Protein AF-X0S7K1-F1 (afdb_monomer)

Mean predicted aligned error: 13.3 Å

Sequence (142 aa):
PVRKDHVLIKMRLKVPWKPESEAGHAGLVSMPLIIPPVKKKTYDLFGNLFGGLWKQAEHSIRDASHITIVGYSFPRTDHQSTALFLNAFMQRSDLPSVTILDPAPDRILDKFKLEFGIPQSRIEVRREYFARDLSMAELLHG

Secondary structure (DSSP, 8-state):
---S-----------TTS------SS---PPP------SS--GGGGTTHHHHHHHHHHHHHHH-SEEEEES----TT-HHHHHHHHHHHHT-SSPPEEEEE-SS-HHHHHIIIIIS---GGGEEEE-S---TT--HHHHH--

Structure (mmCIF, N/CA/C/O backbone):
data_AF-X0S7K1-F1
#
_entry.id   AF-X0S7K1-F1
#
loop_
_atom_site.group_PDB
_atom_site.id
_atom_site.type_symbol
_atom_site.label_atom_id
_atom_site.label_alt_id
_atom_site.label_comp_id
_atom_site.label_asym_id
_atom_site.label_entity_id
_atom_site.label_seq_id
_atom_site.pdbx_PDB_ins_code
_atom_site.Cartn_x
_atom_site.Cartn_y
_atom_site.Cartn_z
_atom_site.occupancy
_atom_site.B_iso_or_equiv
_atom_site.auth_seq_id
_atom_site.auth_comp_id
_atom_site.auth_asym_id
_atom_site.auth_atom_id
_atom_site.pdbx_PDB_model_num
ATOM 1 N N . PRO A 1 1 ? -9.441 25.534 -24.493 1.00 43.19 1 PRO A N 1
ATOM 2 C CA . PRO A 1 1 ? -9.663 25.996 -25.885 1.00 43.19 1 PRO A CA 1
ATOM 3 C C . PRO A 1 1 ? -8.508 25.559 -26.809 1.00 43.19 1 PRO A C 1
ATOM 5 O O . PRO A 1 1 ? -7.445 26.169 -26.799 1.00 43.19 1 PRO A O 1
ATOM 8 N N . VAL A 1 2 ? -8.705 24.468 -27.556 1.00 45.88 2 VAL A N 1
ATOM 9 C CA . VAL A 1 2 ? -7.759 23.942 -28.561 1.00 45.88 2 VAL A CA 1
ATOM 10 C C . VAL A 1 2 ? -8.298 24.305 -29.951 1.00 45.88 2 VAL A C 1
ATOM 12 O O . VAL A 1 2 ? -9.499 24.200 -30.189 1.00 45.88 2 VAL A O 1
ATOM 15 N N . ARG A 1 3 ? -7.423 24.834 -30.817 1.00 40.03 3 ARG A N 1
ATOM 16 C CA . ARG A 1 3 ? -7.742 25.474 -32.109 1.00 40.03 3 ARG A CA 1
ATOM 17 C C . ARG A 1 3 ? -8.428 24.524 -33.109 1.00 40.03 3 ARG A C 1
ATOM 19 O O . ARG A 1 3 ? -8.090 23.347 -33.180 1.00 40.03 3 ARG A O 1
ATOM 26 N N . LYS A 1 4 ? -9.354 25.086 -33.896 1.00 48.22 4 LYS A N 1
ATOM 27 C CA . LYS A 1 4 ? -10.351 24.439 -34.776 1.00 48.22 4 LYS A CA 1
ATOM 28 C C . LYS A 1 4 ? -9.841 23.856 -36.112 1.00 48.22 4 LYS A C 1
ATOM 30 O O . LYS A 1 4 ? -10.675 23.454 -36.912 1.00 48.22 4 LYS A O 1
ATOM 35 N N . ASP A 1 5 ? -8.533 23.729 -36.348 1.00 50.09 5 ASP A N 1
ATOM 36 C CA . ASP A 1 5 ? -8.029 23.566 -37.730 1.00 50.09 5 ASP A CA 1
ATOM 37 C C . ASP A 1 5 ? -7.246 22.270 -38.020 1.00 50.09 5 ASP A C 1
ATOM 39 O O . ASP A 1 5 ? -6.351 22.264 -38.858 1.00 50.09 5 ASP A O 1
ATOM 43 N N . HIS A 1 6 ? -7.565 21.144 -37.369 1.00 54.56 6 HIS A N 1
ATOM 44 C CA . HIS A 1 6 ? -6.973 19.848 -37.741 1.00 54.56 6 HIS A CA 1
ATOM 45 C C . HIS A 1 6 ? -8.052 18.786 -37.977 1.00 54.56 6 HIS A C 1
ATOM 47 O O . HIS A 1 6 ? -8.814 18.450 -37.072 1.00 54.56 6 HIS A O 1
ATOM 53 N N . VAL A 1 7 ? -8.087 18.226 -39.192 1.00 51.22 7 VAL A N 1
ATOM 54 C CA . VAL A 1 7 ? -8.910 17.062 -39.554 1.00 51.22 7 VAL A CA 1
ATOM 55 C C . VAL A 1 7 ? -7.995 15.848 -39.673 1.00 51.22 7 VAL A C 1
ATOM 57 O O . VAL A 1 7 ? -7.096 15.808 -40.509 1.00 51.22 7 VAL A O 1
ATOM 60 N N . LEU A 1 8 ? -8.219 14.846 -38.824 1.00 41.59 8 LEU A N 1
ATOM 61 C CA . LEU A 1 8 ? -7.459 13.599 -38.822 1.00 41.59 8 LEU A CA 1
ATOM 62 C C . LEU A 1 8 ? -8.139 12.617 -39.785 1.00 41.59 8 LEU A C 1
ATOM 64 O O . LEU A 1 8 ? -9.087 11.922 -39.421 1.00 41.59 8 LEU A O 1
ATOM 68 N N . ILE A 1 9 ? -7.699 12.595 -41.045 1.00 47.81 9 ILE A N 1
ATOM 69 C CA . ILE A 1 9 ? -8.258 11.691 -42.058 1.00 47.81 9 ILE A CA 1
ATOM 70 C C . ILE A 1 9 ? -7.591 10.321 -41.923 1.00 47.81 9 ILE A C 1
ATOM 72 O O . ILE A 1 9 ? -6.432 10.129 -42.287 1.00 47.81 9 ILE A O 1
ATOM 76 N N . LYS A 1 10 ? -8.340 9.339 -41.413 1.00 44.00 10 LYS A N 1
ATOM 77 C CA . LYS A 1 10 ? -7.927 7.931 -41.397 1.00 44.00 10 LYS A CA 1
ATOM 78 C C . LYS A 1 10 ? -8.381 7.252 -42.687 1.00 44.00 10 LYS A C 1
ATOM 80 O O . LYS A 1 10 ? -9.500 6.752 -42.766 1.00 44.00 10 LYS A O 1
ATOM 85 N N . MET A 1 11 ? -7.512 7.197 -43.692 1.00 42.91 11 MET A N 1
ATOM 86 C CA . MET A 1 11 ? -7.759 6.381 -44.884 1.00 42.91 11 MET A CA 1
ATOM 87 C C . MET A 1 11 ? -7.435 4.910 -44.589 1.00 42.91 11 MET A C 1
ATOM 89 O O . MET A 1 11 ? -6.306 4.575 -44.233 1.00 42.91 11 MET A O 1
ATOM 93 N N . ARG A 1 12 ? -8.416 4.013 -44.749 1.00 52.56 12 ARG A N 1
ATOM 94 C CA . ARG A 1 12 ? -8.161 2.573 -44.912 1.00 52.56 12 ARG A CA 1
ATOM 95 C C . ARG A 1 12 ? -8.238 2.259 -46.401 1.00 52.56 12 ARG A C 1
ATOM 97 O O . ARG A 1 12 ? -9.314 2.352 -46.981 1.00 52.56 12 ARG A O 1
ATOM 104 N N . LEU A 1 13 ? -7.115 1.890 -47.015 1.00 47.50 13 LEU A N 1
ATOM 105 C CA . LEU A 1 13 ? -7.117 1.391 -48.389 1.00 47.50 13 LEU A CA 1
ATOM 106 C C . LEU A 1 13 ? -7.883 0.055 -48.424 1.00 47.50 13 LEU A C 1
ATOM 108 O O . LEU A 1 13 ? -7.386 -0.953 -47.919 1.00 47.50 13 LEU A O 1
ATOM 112 N N . LYS A 1 14 ? -9.096 0.040 -48.991 1.00 52.88 14 LYS A N 1
ATOM 113 C CA . LYS A 1 14 ? -9.773 -1.204 -49.382 1.00 52.88 14 LYS A CA 1
ATOM 114 C C . LYS A 1 14 ? -9.241 -1.603 -50.755 1.00 52.88 14 LYS A C 1
ATOM 116 O O . LYS A 1 14 ? -9.576 -0.972 -51.751 1.00 52.88 14 LYS A O 1
ATOM 121 N N . VAL A 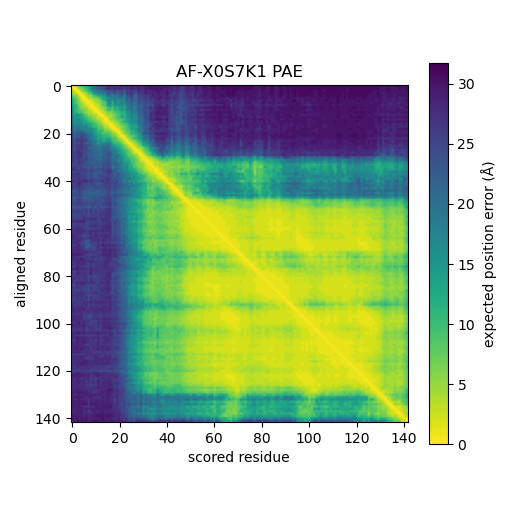1 15 ? -8.374 -2.612 -50.794 1.00 62.34 15 VAL A N 1
ATOM 122 C CA . VAL A 1 15 ? -7.898 -3.201 -52.053 1.00 62.34 15 VAL A CA 1
ATOM 123 C C . VAL A 1 15 ? -8.805 -4.381 -52.439 1.00 62.34 15 VAL A C 1
ATOM 125 O O . VAL A 1 15 ? -9.104 -5.192 -51.561 1.00 62.34 15 VAL A O 1
ATOM 128 N N . PRO A 1 16 ? -9.244 -4.511 -53.710 1.00 63.53 16 PRO A N 1
ATOM 129 C CA . PRO A 1 16 ? -10.242 -5.507 -54.134 1.00 63.53 16 PRO A CA 1
ATOM 130 C C . PRO A 1 16 ? -9.874 -6.967 -53.840 1.00 63.53 16 PRO A C 1
ATOM 132 O O . PRO A 1 16 ? -10.749 -7.810 -53.691 1.00 63.53 16 PRO A O 1
ATOM 135 N N . TRP A 1 17 ? -8.579 -7.271 -53.758 1.00 67.81 17 TRP A N 1
ATOM 136 C CA . TRP A 1 17 ? -8.057 -8.627 -53.567 1.00 67.81 17 TRP A CA 1
ATOM 137 C C . TRP A 1 17 ? -7.802 -9.002 -52.099 1.00 67.81 17 TRP A C 1
ATOM 139 O O . TRP A 1 17 ? -7.335 -10.107 -51.830 1.00 67.81 17 TRP A O 1
ATOM 149 N N . LYS A 1 18 ? -8.062 -8.105 -51.136 1.00 55.31 18 LYS A N 1
ATOM 150 C CA . LYS A 1 18 ? -7.873 -8.385 -49.706 1.00 55.31 18 LYS A CA 1
ATOM 151 C C . LYS A 1 18 ? -9.240 -8.517 -49.026 1.00 55.31 18 LYS A C 1
ATOM 153 O O . LYS A 1 18 ? -9.913 -7.497 -48.875 1.00 55.31 18 LYS A O 1
ATOM 158 N N . PRO A 1 19 ? -9.651 -9.723 -48.594 1.00 61.84 19 PRO A N 1
ATOM 159 C CA . PRO A 1 19 ? -10.882 -9.877 -47.832 1.00 61.84 19 PRO A CA 1
ATOM 160 C C . PRO A 1 19 ? -10.796 -9.067 -46.533 1.00 61.84 19 PRO A C 1
ATOM 162 O O . PRO A 1 19 ? -9.730 -8.943 -45.922 1.00 61.84 19 PRO A O 1
ATOM 165 N N . GLU A 1 20 ? -11.919 -8.471 -46.139 1.00 57.97 20 GLU A N 1
ATOM 166 C CA . GLU A 1 20 ? -12.041 -7.698 -44.907 1.00 57.97 20 GLU A CA 1
ATOM 167 C C . GLU A 1 20 ? -11.894 -8.660 -43.725 1.00 57.97 20 GLU A C 1
ATOM 169 O O . GLU A 1 20 ? -12.816 -9.377 -43.360 1.00 57.97 20 GLU A O 1
ATOM 174 N N . SER A 1 21 ? -10.683 -8.748 -43.178 1.00 50.25 21 SER A N 1
ATOM 175 C CA . SER A 1 21 ? -10.428 -9.561 -41.997 1.00 50.25 21 SER A CA 1
ATOM 176 C C . SER A 1 21 ? -11.041 -8.861 -40.788 1.00 50.25 21 SER A C 1
ATOM 178 O O . SER A 1 21 ? -10.545 -7.805 -40.374 1.00 50.25 21 SER A O 1
ATOM 180 N N . GLU A 1 22 ? -12.081 -9.445 -40.202 1.00 52.81 22 GLU A N 1
ATOM 181 C CA . GLU A 1 22 ? -12.458 -9.132 -38.829 1.00 52.81 22 GLU A CA 1
ATOM 182 C C . GLU A 1 22 ? -11.281 -9.524 -37.936 1.00 52.81 22 GLU A C 1
ATOM 184 O O . GLU A 1 22 ? -10.935 -10.697 -37.799 1.00 52.81 22 GLU A O 1
ATOM 189 N N . ALA A 1 23 ? -10.592 -8.529 -37.378 1.00 50.06 23 ALA A N 1
ATOM 190 C CA . ALA A 1 23 ? -9.643 -8.794 -36.312 1.00 50.06 23 ALA A CA 1
ATOM 191 C C . ALA A 1 23 ? -10.448 -9.399 -35.154 1.00 50.06 23 ALA A C 1
ATOM 193 O O . ALA A 1 23 ? -11.257 -8.703 -34.538 1.00 50.06 23 ALA A O 1
ATOM 194 N N . GLY A 1 24 ? -10.275 -10.700 -34.908 1.00 50.53 24 GLY A N 1
ATOM 195 C CA . GLY A 1 24 ? -10.918 -11.378 -33.789 1.00 50.53 24 GLY A CA 1
ATOM 196 C C . GLY A 1 24 ? -10.658 -10.621 -32.484 1.00 50.53 24 GLY A C 1
ATOM 197 O O . GLY A 1 24 ? -9.587 -10.049 -32.291 1.00 50.53 24 GLY A O 1
ATOM 198 N N . HIS A 1 25 ? -11.639 -10.606 -31.578 1.00 54.00 25 HIS A N 1
ATOM 199 C CA . HIS A 1 25 ? -11.546 -9.937 -30.268 1.00 54.00 25 HIS A CA 1
ATOM 200 C C . HIS A 1 25 ? -10.401 -10.453 -29.375 1.00 54.00 25 HIS A C 1
ATOM 202 O O . HIS A 1 25 ? -10.082 -9.838 -28.359 1.00 54.00 25 HIS A O 1
ATOM 208 N N . ALA A 1 26 ? -9.755 -11.556 -29.757 1.00 53.69 26 ALA A N 1
ATOM 209 C CA . ALA A 1 26 ? -8.472 -11.966 -29.217 1.00 53.69 26 ALA A CA 1
ATOM 210 C C . ALA A 1 26 ? -7.391 -11.033 -29.780 1.00 53.69 26 ALA A C 1
ATOM 212 O O . ALA A 1 26 ? -6.878 -11.253 -30.877 1.00 53.69 26 ALA A O 1
ATOM 213 N N . GLY A 1 27 ? -7.106 -9.948 -29.055 1.00 51.72 27 GLY A N 1
ATOM 214 C CA . GLY A 1 27 ? -6.085 -8.970 -29.421 1.00 51.72 27 GLY A CA 1
ATOM 215 C C . GLY A 1 27 ? -4.803 -9.628 -29.943 1.00 51.72 27 GLY A C 1
ATOM 216 O O . GLY A 1 27 ? -4.370 -10.664 -29.443 1.00 51.72 27 GLY A O 1
ATOM 217 N N . LEU A 1 28 ? -4.214 -9.024 -30.978 1.00 48.31 28 LEU A N 1
ATOM 218 C CA . LEU A 1 28 ? -2.949 -9.469 -31.562 1.00 48.31 28 LEU A CA 1
ATOM 219 C C . LEU A 1 28 ? -1.908 -9.654 -30.453 1.00 48.31 28 LEU A C 1
ATOM 221 O O . LEU A 1 28 ? -1.634 -8.714 -29.706 1.00 48.31 28 LEU A O 1
ATOM 225 N N . VAL A 1 29 ? -1.324 -10.852 -30.365 1.00 53.69 29 VAL A N 1
ATOM 226 C CA . VAL A 1 29 ? -0.204 -11.127 -29.461 1.00 53.69 29 VAL A CA 1
ATOM 227 C C . VAL A 1 29 ? 0.939 -10.200 -29.867 1.00 53.69 29 VAL A C 1
ATOM 229 O O . VAL A 1 29 ? 1.570 -10.392 -30.907 1.00 53.69 29 VAL A O 1
ATOM 232 N N . SER A 1 30 ? 1.164 -9.139 -29.092 1.00 55.19 30 SER A N 1
ATOM 233 C CA . SER A 1 30 ? 2.303 -8.254 -29.308 1.00 55.19 30 SER A CA 1
ATOM 234 C C . SER A 1 30 ? 3.591 -8.984 -28.939 1.00 55.19 30 SER A C 1
ATOM 236 O O . SER A 1 30 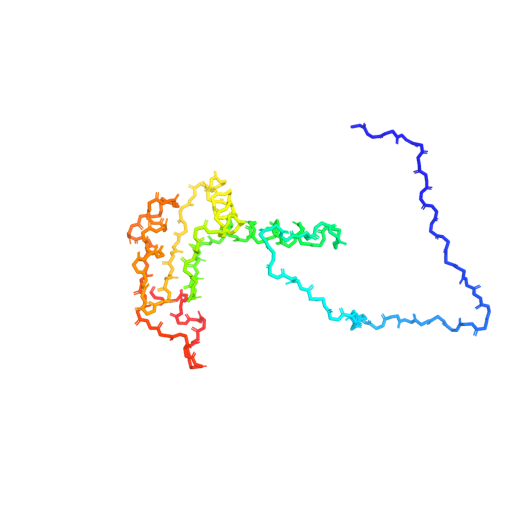? 3.583 -9.909 -28.126 1.00 55.19 30 SER A O 1
ATOM 238 N N . MET A 1 31 ? 4.716 -8.548 -29.511 1.00 66.50 31 MET A N 1
ATOM 239 C CA . MET A 1 31 ? 6.037 -8.999 -29.064 1.00 66.50 31 MET A CA 1
ATOM 240 C C . MET A 1 31 ? 6.145 -8.898 -27.530 1.00 66.50 31 MET A C 1
ATOM 242 O O . MET A 1 31 ? 5.659 -7.913 -26.960 1.00 66.50 31 MET A O 1
ATOM 246 N N . PRO A 1 32 ? 6.764 -9.888 -26.857 1.00 66.50 32 PRO A N 1
ATOM 247 C CA . PRO A 1 32 ? 6.935 -9.859 -25.412 1.00 66.50 32 PRO A CA 1
ATOM 248 C C . PRO A 1 32 ? 7.724 -8.613 -25.023 1.00 66.50 32 PRO A C 1
ATOM 250 O O . PRO A 1 32 ? 8.823 -8.366 -25.524 1.00 66.50 32 PRO A O 1
ATOM 253 N N . LEU A 1 33 ? 7.138 -7.809 -24.140 1.00 69.25 33 LEU A N 1
ATOM 254 C CA . LEU A 1 33 ? 7.746 -6.563 -23.719 1.00 69.25 33 LEU A CA 1
ATOM 255 C C . LEU A 1 33 ? 8.687 -6.800 -22.534 1.00 69.25 33 LEU A C 1
ATOM 257 O O . LEU A 1 33 ? 8.237 -7.037 -21.415 1.00 69.25 33 LEU A O 1
ATOM 261 N N . ILE A 1 34 ? 9.995 -6.690 -22.763 1.00 75.81 34 ILE A N 1
ATOM 262 C CA . ILE A 1 34 ? 10.991 -6.738 -21.688 1.00 75.81 34 ILE A CA 1
ATOM 263 C C . ILE A 1 34 ? 11.158 -5.335 -21.109 1.00 75.81 34 ILE A C 1
ATOM 265 O O . ILE A 1 34 ? 11.603 -4.415 -21.793 1.00 75.81 34 ILE A O 1
ATOM 269 N N . ILE A 1 35 ? 10.840 -5.177 -19.825 1.00 72.44 35 ILE A N 1
ATOM 270 C CA . ILE A 1 35 ? 11.057 -3.928 -19.097 1.00 72.44 35 ILE A CA 1
ATOM 271 C C . ILE A 1 35 ? 12.368 -4.059 -18.299 1.00 72.44 35 ILE A C 1
ATOM 273 O O . ILE A 1 35 ? 12.370 -4.670 -17.224 1.00 72.44 35 ILE A O 1
ATOM 277 N N . PRO A 1 36 ? 13.485 -3.470 -18.763 1.00 72.25 36 PRO A N 1
ATOM 278 C CA . PRO A 1 36 ? 14.797 -3.677 -18.153 1.00 72.25 36 PRO A CA 1
ATOM 279 C C . PRO A 1 36 ? 14.841 -3.15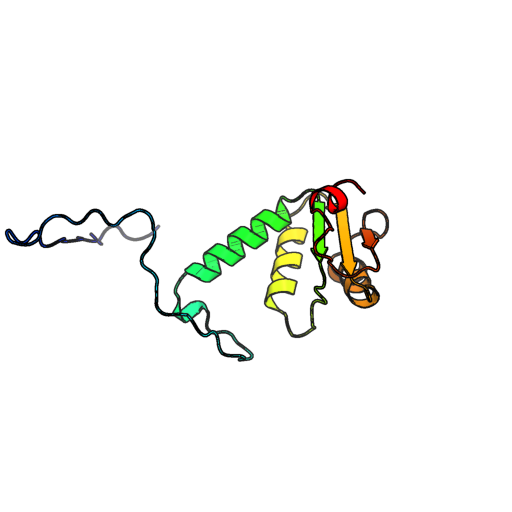6 -16.706 1.00 72.25 36 PRO A C 1
ATOM 281 O O . PRO A 1 36 ? 14.121 -2.206 -16.376 1.00 72.25 36 PRO A O 1
ATOM 284 N N . PRO A 1 37 ? 15.649 -3.746 -15.807 1.00 68.25 37 PRO A N 1
ATOM 285 C CA . PRO A 1 37 ? 15.781 -3.315 -14.413 1.00 68.25 37 PRO A CA 1
ATOM 286 C C . PRO A 1 37 ? 16.586 -2.007 -14.316 1.00 68.25 37 PRO A C 1
ATOM 288 O O . PRO A 1 37 ? 17.738 -1.984 -13.898 1.00 68.25 37 PRO A O 1
ATOM 291 N N . VAL A 1 38 ? 15.978 -0.898 -14.736 1.00 70.44 38 VAL A N 1
ATOM 292 C CA . VAL A 1 38 ? 16.555 0.453 -14.685 1.00 70.44 38 VAL A CA 1
ATOM 293 C C . VAL A 1 38 ? 15.878 1.297 -13.604 1.00 70.44 38 VAL A C 1
ATOM 295 O O . VAL A 1 38 ? 14.697 1.103 -13.318 1.00 70.44 38 VAL A O 1
ATOM 298 N N . LYS A 1 39 ? 16.614 2.263 -13.029 1.00 63.38 39 LYS A N 1
ATOM 299 C CA . LYS A 1 39 ? 16.101 3.181 -11.987 1.00 63.38 39 LYS A CA 1
ATOM 300 C C . LYS A 1 39 ? 14.854 3.944 -12.440 1.00 63.38 39 LYS A C 1
ATOM 302 O O . LYS A 1 39 ? 13.902 4.069 -11.682 1.00 63.38 39 LYS A O 1
ATOM 307 N N . LYS A 1 40 ? 14.868 4.448 -13.677 1.00 65.38 40 LYS A N 1
ATOM 308 C CA . LYS A 1 40 ? 13.720 5.102 -14.303 1.00 65.38 40 LYS A CA 1
ATOM 309 C C . LYS A 1 40 ? 13.238 4.227 -15.445 1.00 65.38 40 LYS A C 1
ATOM 311 O O . LYS A 1 40 ? 13.830 4.206 -16.519 1.00 65.38 40 LYS A O 1
ATOM 316 N N . LYS A 1 41 ? 12.177 3.476 -15.184 1.00 68.31 41 LYS A N 1
ATOM 317 C CA . LYS A 1 41 ? 11.474 2.699 -16.197 1.00 68.31 41 LYS A CA 1
ATOM 318 C C . LYS A 1 41 ? 10.867 3.688 -17.197 1.00 68.31 41 LYS A C 1
ATOM 320 O O . LYS A 1 41 ? 9.999 4.477 -16.836 1.00 68.31 41 LYS A O 1
ATOM 325 N N . THR A 1 42 ? 11.353 3.704 -18.433 1.00 66.25 42 THR A N 1
ATOM 326 C CA . THR A 1 42 ? 10.846 4.576 -19.504 1.00 66.25 42 THR A CA 1
ATOM 327 C C . THR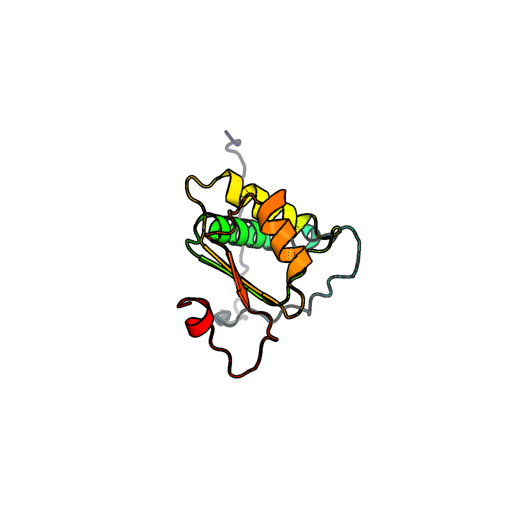 A 1 42 ? 9.547 4.009 -20.073 1.00 66.25 42 THR A C 1
ATOM 329 O O . THR A 1 42 ? 9.486 3.595 -21.229 1.00 66.25 42 THR A O 1
ATOM 332 N N . TYR A 1 43 ? 8.506 3.956 -19.237 1.00 65.88 43 TYR A N 1
ATOM 333 C CA . TYR A 1 43 ? 7.164 3.521 -19.632 1.00 65.88 43 TYR A CA 1
ATOM 334 C C . TYR A 1 43 ? 6.558 4.415 -20.719 1.00 65.88 43 TYR A C 1
ATOM 336 O O . TYR A 1 43 ? 5.728 3.954 -21.498 1.00 65.88 43 TYR A O 1
ATOM 344 N N . ASP A 1 44 ? 7.039 5.657 -20.807 1.00 61.88 44 ASP A N 1
ATOM 345 C CA . ASP A 1 44 ? 6.663 6.655 -21.810 1.00 61.88 44 ASP A CA 1
ATOM 346 C C . ASP A 1 44 ? 6.924 6.175 -23.251 1.00 61.88 44 ASP A C 1
ATOM 348 O O . ASP A 1 44 ? 6.235 6.595 -24.179 1.00 61.88 44 ASP A O 1
ATOM 352 N N . LEU A 1 45 ? 7.873 5.244 -23.449 1.00 61.97 45 LEU A N 1
ATOM 353 C CA . LEU A 1 45 ? 8.143 4.618 -24.753 1.00 61.97 45 LEU A CA 1
ATOM 354 C C . LEU A 1 45 ? 6.965 3.771 -25.263 1.00 61.97 45 LEU A C 1
ATOM 356 O O . LEU A 1 45 ? 6.875 3.505 -26.459 1.00 61.97 45 LEU A O 1
ATOM 360 N N . PHE A 1 46 ? 6.047 3.377 -24.378 1.00 65.56 46 PHE A N 1
ATOM 361 C CA . PHE A 1 46 ? 4.833 2.618 -24.70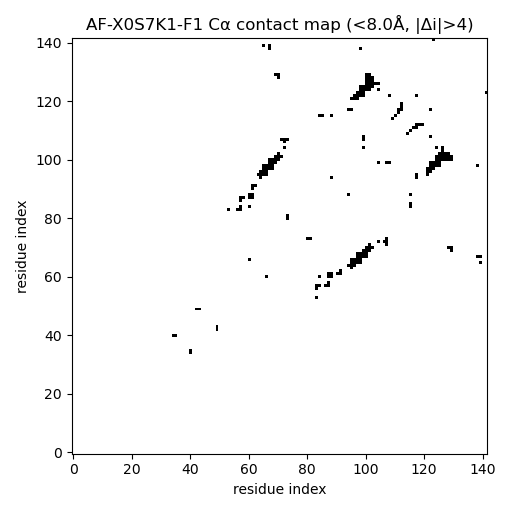1 1.00 65.56 46 PHE A CA 1
ATOM 362 C C . PHE A 1 46 ? 3.588 3.516 -24.748 1.00 65.56 46 PHE A C 1
ATOM 364 O O . PHE A 1 46 ? 2.455 3.041 -24.634 1.00 65.56 46 PHE A O 1
ATOM 371 N N . GLY A 1 47 ? 3.792 4.828 -24.909 1.00 67.31 47 GLY A N 1
ATOM 372 C CA . GLY A 1 47 ? 2.731 5.825 -24.948 1.00 67.31 47 GLY A CA 1
ATOM 373 C C . GLY A 1 47 ? 1.966 5.927 -23.626 1.00 67.31 47 GLY A C 1
ATOM 374 O O . GLY A 1 47 ? 2.505 5.712 -22.544 1.00 67.31 47 GLY A O 1
ATOM 375 N N . ASN A 1 48 ? 0.671 6.238 -23.714 1.00 68.56 48 ASN A N 1
ATOM 376 C CA . ASN A 1 48 ? -0.178 6.479 -22.541 1.00 68.56 48 ASN A CA 1
ATOM 377 C C . ASN A 1 48 ? -0.703 5.202 -21.858 1.00 68.56 48 ASN A C 1
ATOM 379 O O . ASN A 1 48 ? -1.496 5.318 -20.925 1.00 68.56 48 ASN A O 1
ATOM 383 N N . LEU A 1 49 ? -0.298 4.001 -22.293 1.00 77.44 49 LEU A N 1
ATOM 384 C CA . LEU A 1 49 ? -0.837 2.738 -21.771 1.00 77.44 49 LEU A CA 1
ATOM 385 C C . LEU A 1 49 ? -0.625 2.616 -20.257 1.00 77.44 49 LEU A C 1
ATOM 387 O O . LEU A 1 49 ? -1.584 2.502 -19.496 1.00 77.44 49 LEU A O 1
ATOM 391 N N . PHE A 1 50 ? 0.630 2.706 -19.815 1.00 79.81 50 PHE A N 1
ATOM 392 C CA . PHE A 1 50 ? 0.963 2.619 -18.395 1.00 79.81 50 PHE A CA 1
ATOM 393 C C . PHE A 1 50 ? 0.409 3.809 -17.616 1.00 79.81 50 PHE A C 1
ATOM 395 O O . PHE A 1 50 ? -0.098 3.622 -16.519 1.00 79.81 50 PHE A O 1
ATOM 402 N N . GLY A 1 51 ? 0.431 5.017 -18.188 1.00 82.62 51 GLY A N 1
ATOM 403 C CA . GLY A 1 51 ? -0.181 6.187 -17.553 1.00 82.62 51 GLY A CA 1
ATOM 404 C C . GLY A 1 51 ? -1.676 5.989 -17.271 1.00 82.62 51 GLY A C 1
ATOM 405 O O . GLY A 1 51 ? -2.150 6.345 -16.195 1.00 82.62 51 GLY A O 1
ATOM 406 N N . GLY A 1 52 ? -2.410 5.379 -18.206 1.00 86.19 52 GLY A N 1
ATOM 407 C CA . GLY A 1 52 ? -3.812 5.003 -18.021 1.00 86.19 52 GLY A CA 1
ATOM 408 C C . GLY A 1 52 ? -4.000 3.939 -16.940 1.00 86.19 52 GLY A C 1
ATOM 409 O O . GLY A 1 52 ? -4.843 4.118 -16.065 1.00 86.19 52 GLY A O 1
ATOM 410 N N . LEU A 1 53 ? -3.182 2.882 -16.954 1.00 87.56 53 LEU A N 1
ATOM 411 C CA . LEU A 1 53 ? -3.218 1.820 -15.940 1.00 87.56 53 LEU A CA 1
ATOM 412 C C . LEU A 1 53 ? -2.937 2.356 -14.532 1.00 87.56 53 LEU A C 1
ATOM 414 O O . LEU A 1 53 ? -3.663 2.032 -13.598 1.00 87.56 53 LEU A O 1
ATOM 418 N N . TRP A 1 54 ? -1.937 3.225 -14.379 1.00 88.31 54 TRP A N 1
ATOM 419 C CA . TRP A 1 54 ? -1.616 3.840 -13.091 1.00 88.31 54 TRP A CA 1
ATOM 420 C C . TRP A 1 54 ? -2.741 4.742 -12.588 1.00 88.31 54 TRP A C 1
ATOM 422 O O . TRP A 1 54 ? -3.073 4.685 -11.410 1.00 88.31 54 TRP A O 1
ATOM 432 N N . LYS A 1 55 ? -3.387 5.510 -13.473 1.00 90.44 55 LYS A N 1
ATOM 433 C CA . LYS A 1 55 ? -4.572 6.300 -13.102 1.00 90.44 55 LYS A CA 1
ATOM 434 C C . LYS A 1 55 ? -5.745 5.426 -12.665 1.00 90.44 55 LYS A C 1
ATOM 436 O O . LYS A 1 55 ? -6.433 5.777 -11.715 1.00 90.44 55 LYS A O 1
ATOM 441 N N . GLN A 1 56 ? -5.979 4.306 -13.348 1.00 93.25 56 GLN A N 1
ATOM 442 C CA . GLN A 1 56 ? -7.019 3.355 -12.950 1.00 93.25 56 GLN A CA 1
ATOM 443 C C . GLN A 1 56 ? -6.705 2.737 -11.587 1.00 93.25 56 GLN A C 1
ATOM 445 O O . GLN A 1 56 ? -7.579 2.704 -10.731 1.00 93.25 56 GLN A O 1
ATOM 450 N N . ALA A 1 57 ? -5.455 2.331 -11.354 1.00 93.31 57 ALA A N 1
ATOM 451 C CA . ALA A 1 57 ? -5.023 1.804 -10.064 1.00 93.31 57 ALA A CA 1
ATOM 452 C C . ALA A 1 57 ? -5.185 2.835 -8.934 1.00 93.31 57 ALA A C 1
ATOM 454 O O . ALA A 1 57 ? -5.713 2.499 -7.877 1.00 93.31 57 ALA A O 1
ATOM 455 N N . GLU A 1 58 ? -4.798 4.095 -9.164 1.00 94.81 58 GLU A N 1
ATOM 456 C CA . GLU A 1 58 ? -4.991 5.186 -8.199 1.00 94.81 58 GLU A CA 1
ATOM 457 C C . GLU A 1 58 ? -6.476 5.365 -7.857 1.00 94.81 58 GLU A C 1
ATOM 459 O O . GLU A 1 58 ? -6.839 5.439 -6.685 1.00 94.81 58 GLU A O 1
ATOM 464 N N . HIS A 1 59 ? -7.344 5.362 -8.873 1.00 95.31 59 HIS A N 1
ATOM 465 C CA . HIS A 1 59 ? -8.791 5.471 -8.700 1.00 95.31 59 HIS A CA 1
ATOM 466 C C . HIS A 1 59 ? -9.369 4.295 -7.903 1.00 95.31 59 HIS A C 1
ATOM 468 O O . HIS A 1 59 ? -10.137 4.501 -6.969 1.00 95.31 59 HIS A O 1
ATOM 474 N N . SER A 1 60 ? -8.952 3.065 -8.214 1.00 95.31 60 SER A N 1
ATOM 475 C CA . SER A 1 60 ? -9.379 1.877 -7.475 1.00 95.31 60 SER A CA 1
ATOM 476 C C . SER A 1 60 ? -8.935 1.913 -6.013 1.00 95.31 60 SER A C 1
ATOM 478 O O . SER A 1 60 ? -9.723 1.563 -5.143 1.00 95.31 60 SER A O 1
ATOM 480 N N . ILE A 1 61 ? -7.716 2.376 -5.715 1.00 95.00 61 ILE A N 1
ATOM 481 C CA . ILE A 1 61 ? -7.241 2.528 -4.328 1.00 95.00 61 ILE A CA 1
ATOM 482 C C . ILE A 1 61 ? -8.015 3.629 -3.602 1.00 95.00 61 ILE A C 1
ATOM 484 O O . ILE A 1 61 ? -8.334 3.488 -2.422 1.00 95.00 61 ILE A O 1
ATOM 488 N N . ARG A 1 62 ? -8.326 4.729 -4.291 1.00 95.50 62 ARG A N 1
ATOM 489 C CA . ARG A 1 62 ? -9.100 5.840 -3.732 1.00 95.50 62 ARG A CA 1
ATOM 490 C C . ARG A 1 62 ? -10.529 5.425 -3.383 1.00 95.50 62 ARG A C 1
ATOM 492 O O . ARG A 1 62 ? -11.029 5.872 -2.362 1.00 95.50 62 ARG A O 1
ATOM 499 N N . ASP A 1 63 ? -11.154 4.565 -4.181 1.00 95.19 63 ASP A N 1
ATOM 500 C CA . ASP A 1 63 ? -12.565 4.197 -4.003 1.00 95.19 63 ASP A CA 1
ATOM 501 C C . ASP A 1 63 ? -12.755 2.895 -3.201 1.00 95.19 63 ASP A C 1
ATOM 503 O O . ASP A 1 63 ? -13.863 2.581 -2.769 1.00 95.19 63 ASP A O 1
ATOM 507 N N . ALA A 1 64 ? -11.687 2.126 -2.968 1.00 94.50 64 ALA A N 1
ATOM 508 C CA . ALA A 1 64 ? -11.752 0.873 -2.221 1.00 94.50 64 ALA A CA 1
ATOM 509 C C . ALA A 1 64 ? -12.138 1.102 -0.753 1.00 94.50 64 ALA A C 1
ATOM 511 O O . ALA A 1 64 ? -11.471 1.843 -0.038 1.00 94.50 64 ALA A O 1
ATOM 512 N N . SER A 1 65 ? -13.166 0.423 -0.253 1.00 93.56 65 SER A N 1
ATOM 513 C CA . SER A 1 65 ? -13.473 0.399 1.185 1.00 93.56 65 SER A CA 1
ATOM 514 C C . SER A 1 65 ? -12.499 -0.482 1.978 1.00 93.56 65 SER A C 1
ATOM 516 O O . SER A 1 65 ? -12.241 -0.217 3.152 1.00 93.56 65 SER A O 1
ATOM 518 N N . HIS A 1 66 ? -11.941 -1.505 1.324 1.00 93.88 66 HIS A N 1
ATOM 519 C CA . HIS A 1 66 ? -11.003 -2.465 1.899 1.00 93.88 66 HIS A CA 1
ATOM 520 C C . HIS A 1 66 ? -9.811 -2.681 0.966 1.00 93.88 66 HIS A C 1
ATOM 522 O O . HIS A 1 66 ? -9.988 -2.831 -0.243 1.00 93.88 66 HIS A O 1
ATOM 528 N N . ILE A 1 67 ? -8.601 -2.704 1.520 1.00 94.31 67 ILE A N 1
ATOM 529 C CA . ILE A 1 67 ? -7.352 -2.882 0.777 1.00 94.31 67 ILE A CA 1
ATOM 530 C C . ILE A 1 67 ? -6.584 -4.058 1.373 1.00 94.31 67 ILE A C 1
ATOM 532 O O . ILE A 1 67 ? -6.148 -4.012 2.519 1.00 94.31 67 ILE A O 1
ATOM 536 N N . THR A 1 68 ? -6.350 -5.090 0.570 1.00 93.19 68 THR A N 1
ATOM 537 C CA . THR A 1 68 ? -5.544 -6.246 0.974 1.00 93.19 68 THR A CA 1
ATOM 538 C C . THR A 1 68 ? -4.160 -6.172 0.331 1.00 93.19 68 THR A C 1
ATOM 540 O O . THR A 1 68 ? -4.040 -6.101 -0.892 1.00 93.19 68 THR A O 1
ATOM 543 N N . ILE A 1 69 ? -3.107 -6.202 1.147 1.00 92.69 69 ILE A N 1
ATOM 544 C CA . ILE A 1 69 ? -1.705 -6.213 0.718 1.00 92.69 69 ILE A CA 1
ATOM 545 C C . ILE A 1 69 ? -1.134 -7.610 0.947 1.00 92.69 69 ILE A C 1
ATOM 547 O O . ILE A 1 69 ? -1.164 -8.107 2.068 1.00 92.69 69 ILE A O 1
ATOM 551 N N . VAL A 1 70 ? -0.589 -8.230 -0.101 1.00 91.94 70 VAL A N 1
ATOM 552 C CA . VAL A 1 70 ? -0.043 -9.594 -0.045 1.00 91.94 70 VAL A CA 1
ATOM 553 C C . VAL A 1 70 ? 1.438 -9.578 -0.410 1.00 91.94 70 VAL A C 1
ATOM 555 O O . VAL A 1 70 ? 1.789 -9.260 -1.545 1.00 91.94 70 VAL A O 1
ATOM 558 N N . GLY A 1 71 ? 2.307 -9.915 0.549 1.00 86.62 71 GLY A N 1
ATOM 559 C CA . GLY A 1 71 ? 3.746 -10.130 0.341 1.00 86.62 71 GLY A CA 1
ATOM 560 C C . GLY A 1 71 ? 4.509 -8.951 -0.273 1.00 86.62 71 GLY A C 1
ATOM 561 O O . GLY A 1 71 ? 5.533 -9.153 -0.930 1.00 86.62 71 GLY A O 1
ATOM 562 N N . TYR A 1 72 ? 4.006 -7.724 -0.119 1.00 87.19 72 TYR A N 1
ATOM 563 C CA . TYR A 1 72 ? 4.589 -6.538 -0.735 1.00 87.19 72 TYR A CA 1
ATOM 564 C C . TYR A 1 72 ? 5.171 -5.591 0.315 1.00 87.19 72 TYR A C 1
ATOM 566 O O . TYR A 1 72 ? 4.471 -5.003 1.135 1.00 87.19 72 TYR A O 1
ATOM 574 N N . SER A 1 73 ? 6.488 -5.412 0.244 1.00 79.69 73 SER A N 1
ATOM 575 C CA . SER A 1 73 ? 7.287 -4.762 1.288 1.00 79.69 73 SER A CA 1
ATOM 576 C C . SER A 1 73 ? 7.478 -3.250 1.117 1.00 79.69 73 SER A C 1
ATOM 578 O O . SER A 1 73 ? 8.151 -2.636 1.949 1.00 79.69 73 SER A O 1
ATOM 580 N N . PHE A 1 74 ? 6.938 -2.652 0.041 1.00 86.81 74 PHE A N 1
ATOM 581 C CA . PHE A 1 74 ? 7.136 -1.244 -0.344 1.00 86.81 74 PHE A CA 1
ATOM 582 C C . PHE A 1 74 ? 8.595 -0.772 -0.136 1.00 86.81 74 PHE A C 1
ATOM 584 O O . PHE A 1 74 ? 8.913 -0.007 0.792 1.00 86.81 74 PHE A O 1
ATOM 591 N N . PRO A 1 75 ? 9.539 -1.241 -0.972 1.00 86.06 75 PRO A N 1
ATOM 592 C CA . PRO A 1 75 ? 10.929 -0.834 -0.847 1.00 86.06 75 PRO A CA 1
ATOM 593 C C . PRO A 1 75 ? 11.065 0.685 -1.030 1.00 86.06 75 PRO A C 1
ATOM 595 O O . PRO A 1 75 ? 10.305 1.309 -1.763 1.00 86.06 75 PRO A O 1
ATOM 598 N N . ARG A 1 76 ? 12.077 1.302 -0.402 1.00 82.88 76 ARG A N 1
ATOM 599 C CA . ARG A 1 76 ? 12.290 2.768 -0.450 1.00 82.88 76 ARG A CA 1
ATOM 600 C C . ARG A 1 76 ? 12.475 3.311 -1.872 1.00 82.88 76 ARG A C 1
ATOM 602 O O . ARG A 1 76 ? 12.272 4.495 -2.102 1.00 82.88 76 ARG A O 1
ATOM 609 N N . THR A 1 77 ? 12.894 2.453 -2.798 1.00 82.19 77 THR A N 1
ATOM 610 C CA . THR A 1 77 ? 13.098 2.769 -4.215 1.00 82.19 77 THR A CA 1
ATOM 611 C C . THR A 1 77 ? 11.811 2.709 -5.035 1.00 82.19 77 THR A C 1
ATOM 613 O O . THR A 1 77 ? 11.817 3.136 -6.187 1.00 82.19 77 THR A O 1
ATOM 616 N N . ASP A 1 78 ? 10.715 2.180 -4.483 1.00 84.38 78 ASP A N 1
ATOM 617 C CA . ASP A 1 78 ? 9.419 2.154 -5.157 1.00 84.38 78 ASP A CA 1
ATOM 618 C C . ASP A 1 78 ? 8.657 3.464 -4.927 1.00 84.38 78 ASP A C 1
ATOM 620 O O . ASP A 1 78 ? 7.694 3.578 -4.160 1.00 84.38 78 ASP A O 1
ATOM 624 N N . HIS A 1 79 ? 9.161 4.496 -5.597 1.00 87.31 79 HIS A N 1
ATOM 625 C CA . HIS A 1 79 ? 8.584 5.833 -5.562 1.00 87.31 79 HIS A CA 1
ATOM 626 C C . HIS A 1 79 ? 7.207 5.881 -6.225 1.00 87.31 79 HIS A C 1
ATOM 628 O O . HIS A 1 79 ? 6.366 6.675 -5.815 1.00 87.31 79 HIS A O 1
ATOM 634 N N . GLN A 1 80 ? 6.968 5.031 -7.228 1.00 85.81 80 GLN A N 1
ATOM 635 C CA . GLN A 1 80 ? 5.729 5.045 -7.994 1.00 85.81 80 GLN A CA 1
ATOM 636 C C . GLN A 1 80 ? 4.564 4.506 -7.168 1.00 85.81 80 GLN A C 1
ATOM 638 O O . GLN A 1 80 ? 3.552 5.191 -7.047 1.00 85.81 80 GLN A O 1
ATOM 643 N N . SER A 1 81 ? 4.730 3.345 -6.532 1.00 89.38 81 SER A N 1
ATOM 644 C CA . SER A 1 81 ? 3.704 2.780 -5.653 1.00 89.38 81 SER A CA 1
ATOM 645 C C . SER A 1 81 ? 3.481 3.658 -4.420 1.00 89.38 81 SER A C 1
ATOM 647 O O . SER A 1 81 ? 2.346 3.882 -4.018 1.00 89.38 81 SER A O 1
ATOM 649 N N . THR A 1 82 ? 4.542 4.239 -3.848 1.00 91.62 82 THR A N 1
ATOM 650 C CA . THR A 1 82 ? 4.389 5.169 -2.713 1.00 91.62 82 THR A CA 1
ATOM 651 C C . THR A 1 82 ? 3.577 6.411 -3.106 1.00 91.62 82 THR A C 1
ATOM 653 O O . THR A 1 82 ? 2.643 6.776 -2.397 1.00 91.62 82 THR A O 1
ATOM 656 N N . ALA A 1 83 ? 3.882 7.032 -4.252 1.00 92.00 83 ALA A N 1
ATOM 657 C CA . ALA A 1 83 ? 3.128 8.182 -4.751 1.00 92.00 83 ALA A CA 1
ATOM 658 C C . ALA A 1 83 ? 1.669 7.825 -5.069 1.00 92.00 83 ALA A C 1
ATOM 660 O O . ALA A 1 83 ? 0.776 8.605 -4.758 1.00 92.00 83 ALA A O 1
ATOM 661 N N . LEU A 1 84 ? 1.424 6.639 -5.633 1.00 93.25 84 LEU A N 1
ATOM 662 C CA . LEU A 1 84 ? 0.086 6.129 -5.935 1.00 93.25 84 LEU A CA 1
ATOM 663 C C . LEU A 1 84 ? -0.803 6.086 -4.683 1.00 93.25 84 LEU A C 1
ATOM 665 O O . LEU A 1 84 ? -1.902 6.635 -4.689 1.00 93.25 84 LEU A O 1
ATOM 669 N N . PHE A 1 85 ? -0.314 5.470 -3.603 1.00 94.44 85 PHE A N 1
ATOM 670 C CA . PHE A 1 85 ? -1.061 5.349 -2.348 1.00 94.44 85 PHE A CA 1
ATOM 671 C C . PHE A 1 85 ? -1.266 6.707 -1.670 1.00 94.44 85 PHE A C 1
ATOM 673 O O . PHE A 1 85 ? -2.377 7.004 -1.238 1.00 94.44 85 PHE A O 1
ATOM 680 N N . LEU A 1 86 ? -0.236 7.561 -1.633 1.00 94.00 86 LEU A N 1
ATOM 681 C CA . LEU A 1 86 ? -0.360 8.912 -1.075 1.00 94.00 86 LEU A CA 1
ATOM 682 C C . LEU A 1 86 ? -1.384 9.753 -1.844 1.00 94.00 86 LEU A C 1
ATOM 684 O O . LEU A 1 86 ? -2.271 10.344 -1.234 1.00 94.00 86 LEU A O 1
ATOM 688 N N . ASN A 1 87 ? -1.298 9.781 -3.175 1.00 94.62 87 ASN A N 1
ATOM 689 C CA . ASN A 1 87 ? -2.227 10.539 -4.011 1.00 94.62 87 ASN A CA 1
ATOM 690 C C . ASN A 1 87 ? -3.662 10.044 -3.847 1.00 94.62 87 ASN A C 1
ATOM 692 O O . ASN A 1 87 ? -4.572 10.865 -3.727 1.00 94.62 87 ASN A O 1
ATOM 696 N N . ALA A 1 88 ? -3.854 8.722 -3.818 1.00 94.88 88 ALA A N 1
ATOM 697 C CA . ALA A 1 88 ? -5.161 8.126 -3.608 1.00 94.88 88 ALA A CA 1
ATOM 698 C C . ALA A 1 88 ? -5.724 8.520 -2.237 1.00 94.88 88 ALA A C 1
ATOM 700 O O . ALA A 1 88 ? -6.831 9.040 -2.178 1.00 94.88 88 ALA A O 1
ATOM 701 N N . PHE A 1 89 ? -4.965 8.352 -1.149 1.00 94.00 89 PHE A N 1
ATOM 702 C CA . PHE A 1 89 ? -5.442 8.628 0.211 1.00 94.00 89 PHE A CA 1
ATOM 703 C C . PHE A 1 89 ? -5.656 10.114 0.505 1.00 94.00 89 PHE A C 1
ATOM 705 O O . PHE A 1 89 ? -6.609 10.449 1.202 1.00 94.00 89 PHE A O 1
ATOM 712 N N . MET A 1 90 ? -4.865 11.016 -0.084 1.00 92.12 90 MET A N 1
ATOM 713 C CA . MET A 1 90 ? -5.102 12.463 0.032 1.00 92.12 90 MET A CA 1
ATOM 714 C C . MET A 1 90 ? -6.427 12.915 -0.599 1.00 92.12 90 MET A C 1
ATOM 716 O O . MET A 1 90 ? -6.942 13.972 -0.246 1.00 92.12 90 MET A O 1
ATOM 720 N N . GLN A 1 91 ? -6.973 12.144 -1.542 1.00 92.81 91 GLN A N 1
ATOM 721 C CA . GLN A 1 91 ? -8.242 12.449 -2.209 1.00 92.81 91 GLN A CA 1
ATOM 722 C C . GLN A 1 91 ? -9.456 11.828 -1.506 1.00 92.81 91 GLN A C 1
ATOM 724 O O . GLN A 1 91 ? -10.583 12.025 -1.963 1.00 92.81 91 GLN A O 1
ATOM 729 N N . ARG A 1 92 ? -9.251 11.067 -0.426 1.00 92.69 92 ARG A N 1
ATOM 730 C CA . ARG A 1 92 ? -10.332 10.395 0.299 1.00 92.69 92 ARG A CA 1
ATOM 731 C C . ARG A 1 92 ? -10.866 11.259 1.429 1.00 92.69 92 ARG A C 1
ATOM 733 O O . ARG A 1 92 ? -10.120 11.969 2.098 1.00 92.69 92 ARG A O 1
ATOM 740 N N . SER A 1 93 ? -12.166 11.146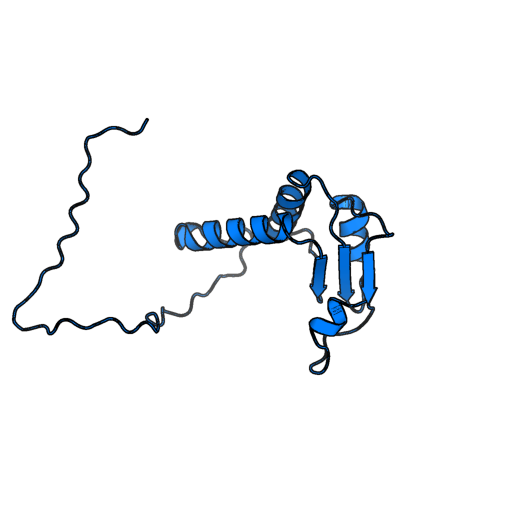 1.670 1.00 89.12 93 SER A N 1
ATOM 741 C CA . SER A 1 93 ? -12.819 11.669 2.874 1.00 89.12 93 SER A CA 1
ATOM 742 C C . SER A 1 93 ? -12.923 10.622 3.988 1.00 89.12 93 SER A C 1
ATOM 744 O O . SER A 1 93 ? -13.171 10.974 5.139 1.00 89.12 93 SER A O 1
ATOM 746 N N . ASP A 1 94 ? -12.728 9.345 3.659 1.00 93.00 94 ASP A N 1
ATOM 747 C CA . ASP A 1 94 ? -12.827 8.195 4.547 1.00 93.00 94 ASP A CA 1
ATOM 748 C C . ASP A 1 94 ? -11.540 7.352 4.538 1.00 93.00 94 ASP A C 1
ATOM 750 O O . ASP A 1 94 ? -10.782 7.323 3.566 1.00 93.00 94 ASP A O 1
ATOM 754 N N . LEU A 1 95 ? -11.296 6.634 5.636 1.00 92.06 95 LEU A N 1
ATOM 755 C CA . LEU A 1 95 ? -10.139 5.748 5.769 1.00 92.06 95 LEU A CA 1
ATOM 756 C C . LEU A 1 95 ? -10.531 4.305 5.427 1.00 92.06 95 LEU A C 1
ATOM 758 O O . LEU A 1 95 ? -11.453 3.785 6.059 1.00 92.06 95 LEU A O 1
ATOM 762 N N . PRO A 1 96 ? -9.834 3.622 4.506 1.00 94.50 96 PRO A N 1
ATOM 763 C CA . PRO A 1 96 ? -10.128 2.228 4.202 1.00 94.50 96 PRO A CA 1
ATOM 764 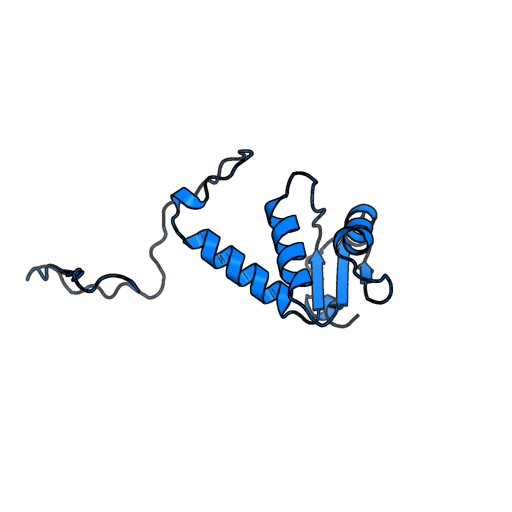C C . PRO A 1 96 ? -9.722 1.306 5.358 1.00 94.50 96 PRO A C 1
ATOM 766 O O . PRO A 1 96 ? -8.859 1.639 6.175 1.00 94.50 96 PRO A O 1
ATOM 769 N N . SER A 1 97 ? -10.333 0.126 5.401 1.00 95.31 97 SER A N 1
ATOM 770 C CA . SER A 1 97 ? -9.812 -1.007 6.168 1.00 95.31 97 SER A CA 1
ATOM 771 C C . SER A 1 97 ? -8.671 -1.666 5.391 1.00 95.31 97 SER A C 1
ATOM 773 O O . SER A 1 97 ? -8.706 -1.728 4.161 1.00 95.31 97 SER A O 1
ATOM 775 N N . VAL A 1 98 ? -7.632 -2.122 6.085 1.00 95.19 98 VAL A N 1
ATOM 776 C CA . VAL A 1 98 ? -6.430 -2.688 5.467 1.00 95.19 98 VAL A CA 1
ATOM 777 C C . VAL A 1 98 ? -6.130 -4.056 6.065 1.00 95.19 98 VAL A C 1
ATOM 779 O O . VAL A 1 98 ? -5.984 -4.175 7.277 1.00 95.19 98 VAL A O 1
ATOM 782 N N . THR A 1 99 ? -5.958 -5.068 5.219 1.00 94.44 99 THR A N 1
ATOM 783 C CA . THR A 1 99 ? -5.464 -6.391 5.628 1.00 94.44 99 THR A CA 1
ATOM 784 C C . THR A 1 99 ? -4.074 -6.607 5.041 1.00 94.44 99 THR A C 1
ATOM 786 O O . THR A 1 99 ? -3.878 -6.497 3.832 1.00 94.44 99 THR A O 1
ATOM 789 N N . ILE A 1 100 ? -3.094 -6.918 5.884 1.00 94.44 100 ILE A N 1
ATOM 790 C CA . ILE A 1 100 ? -1.709 -7.189 5.485 1.00 94.44 100 ILE A CA 1
ATOM 791 C C . ILE A 1 100 ? -1.435 -8.678 5.672 1.00 94.44 100 ILE A C 1
ATOM 793 O O . ILE A 1 100 ? -1.410 -9.156 6.802 1.00 94.44 100 ILE A O 1
ATOM 797 N N . LEU A 1 101 ? -1.188 -9.392 4.577 1.00 92.81 101 LEU A N 1
ATOM 798 C CA . LEU A 1 101 ? -0.729 -10.778 4.569 1.00 92.81 101 LEU A CA 1
ATOM 799 C C . LEU A 1 101 ? 0.766 -10.807 4.232 1.00 92.81 101 LEU A C 1
ATOM 801 O O . LEU A 1 101 ? 1.154 -10.678 3.067 1.00 92.81 101 LEU A O 1
ATOM 805 N N . ASP A 1 102 ? 1.604 -10.935 5.256 1.00 92.38 102 ASP A N 1
ATOM 806 C CA . ASP A 1 102 ? 3.061 -10.983 5.116 1.00 92.38 102 ASP A CA 1
ATOM 807 C C . ASP A 1 102 ? 3.675 -11.713 6.328 1.00 92.38 102 ASP A C 1
ATOM 809 O O . ASP A 1 102 ? 3.356 -11.350 7.464 1.00 92.38 102 ASP A O 1
ATOM 813 N N . PRO A 1 103 ? 4.564 -12.710 6.142 1.00 91.69 103 PRO A N 1
ATOM 814 C CA . PRO A 1 103 ? 5.247 -13.384 7.252 1.00 91.69 103 PRO A CA 1
ATOM 815 C C . PRO A 1 103 ? 6.110 -12.439 8.112 1.00 91.69 103 PRO A C 1
ATOM 817 O O . PRO A 1 103 ? 6.337 -12.722 9.289 1.00 91.69 103 PRO A O 1
ATOM 820 N N . ALA A 1 104 ? 6.580 -11.316 7.558 1.00 92.69 104 ALA A N 1
ATOM 821 C CA . ALA A 1 104 ? 7.387 -10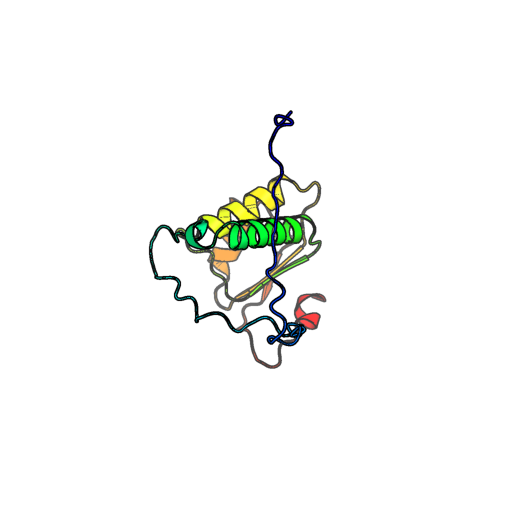.301 8.234 1.00 92.69 104 ALA A CA 1
ATOM 822 C C . ALA A 1 104 ? 6.796 -8.886 8.017 1.00 92.69 104 ALA A C 1
ATOM 824 O O . ALA A 1 104 ? 7.391 -8.046 7.333 1.00 92.69 104 ALA A O 1
ATOM 825 N N . PRO A 1 105 ? 5.633 -8.579 8.625 1.00 93.44 105 PRO A N 1
ATOM 826 C CA . PRO A 1 105 ? 4.809 -7.431 8.253 1.00 93.44 105 PRO A CA 1
ATOM 827 C C . PRO A 1 105 ? 5.274 -6.100 8.856 1.00 93.44 105 PRO A C 1
ATOM 829 O O . PRO A 1 105 ? 4.698 -5.062 8.545 1.00 93.44 105 PRO A O 1
ATOM 832 N N . ASP A 1 106 ? 6.273 -6.091 9.741 1.00 93.31 106 ASP A N 1
ATOM 833 C CA . ASP A 1 106 ? 6.558 -4.933 10.600 1.00 93.31 106 ASP A CA 1
ATOM 834 C C . ASP A 1 106 ? 6.841 -3.662 9.776 1.00 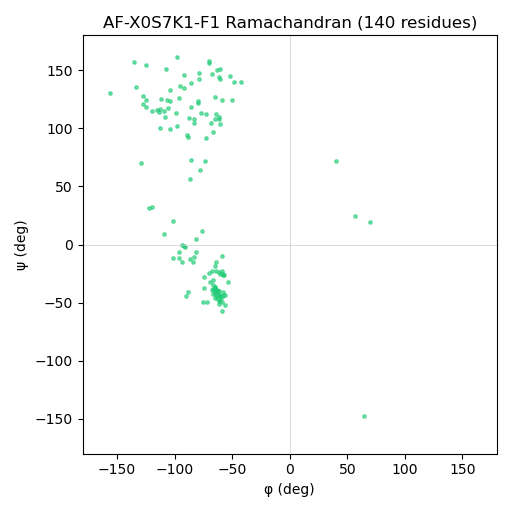93.31 106 ASP A C 1
ATOM 836 O O . ASP A 1 106 ? 6.266 -2.602 10.015 1.00 93.31 106 ASP A O 1
ATOM 840 N N . ARG A 1 107 ? 7.628 -3.793 8.702 1.00 91.75 107 ARG A N 1
ATOM 841 C CA . ARG A 1 107 ? 7.958 -2.673 7.811 1.00 91.75 107 ARG A CA 1
ATOM 842 C C . ARG A 1 107 ? 6.743 -2.119 7.066 1.00 91.75 107 ARG A C 1
ATOM 844 O O . ARG A 1 107 ? 6.635 -0.907 6.882 1.00 91.75 107 ARG A O 1
ATOM 851 N N . ILE A 1 108 ? 5.871 -2.995 6.573 1.00 93.12 108 ILE A N 1
ATOM 852 C CA . ILE A 1 108 ? 4.694 -2.578 5.810 1.00 93.12 108 ILE A CA 1
ATOM 853 C C . ILE A 1 108 ? 3.625 -1.994 6.736 1.00 93.12 108 ILE A C 1
ATOM 855 O O . ILE A 1 108 ? 3.017 -0.977 6.408 1.00 93.12 108 ILE A O 1
ATOM 859 N N . LEU A 1 109 ? 3.474 -2.565 7.930 1.00 94.38 109 LEU A N 1
ATOM 860 C CA . LEU A 1 109 ? 2.624 -2.037 8.987 1.00 94.38 109 LEU A CA 1
ATOM 861 C C . LEU A 1 109 ? 3.046 -0.616 9.376 1.00 94.38 109 LEU A C 1
ATOM 863 O O . LEU A 1 109 ? 2.210 0.287 9.392 1.00 94.38 109 LEU A O 1
ATOM 867 N N . ASP A 1 110 ? 4.339 -0.395 9.621 1.00 94.38 110 ASP A N 1
ATOM 868 C CA . ASP A 1 110 ? 4.867 0.932 9.942 1.00 94.38 110 ASP A CA 1
ATOM 869 C C . ASP A 1 110 ? 4.640 1.921 8.801 1.00 94.38 110 ASP A C 1
ATOM 871 O O . ASP A 1 110 ? 4.235 3.056 9.045 1.00 94.38 110 ASP A O 1
ATOM 875 N N . LYS A 1 111 ? 4.811 1.491 7.547 1.00 93.00 111 LYS A N 1
ATOM 876 C CA . LYS A 1 111 ? 4.523 2.339 6.386 1.00 93.00 111 LYS A CA 1
ATOM 877 C C . LYS A 1 111 ? 3.056 2.770 6.349 1.00 93.00 111 LYS A C 1
ATOM 879 O O . LYS A 1 111 ? 2.771 3.956 6.190 1.00 93.00 111 LYS A O 1
ATOM 884 N N . PHE A 1 112 ? 2.123 1.838 6.541 1.00 94.25 112 PHE A N 1
ATOM 885 C CA . PHE A 1 112 ? 0.694 2.155 6.534 1.00 94.25 112 PHE A CA 1
ATOM 886 C C . PHE A 1 112 ? 0.282 3.072 7.688 1.00 94.25 112 PHE A C 1
ATOM 888 O O . PHE A 1 112 ? -0.538 3.968 7.496 1.00 94.25 112 PHE A O 1
ATOM 895 N N . LYS A 1 113 ? 0.887 2.902 8.864 1.00 94.69 113 LYS A N 1
ATOM 896 C CA . LYS A 1 113 ? 0.595 3.735 10.035 1.00 94.69 113 LYS A CA 1
ATOM 897 C C . LYS A 1 113 ? 1.207 5.125 9.938 1.00 94.69 113 LYS A C 1
ATOM 899 O O . LYS A 1 113 ? 0.528 6.111 10.199 1.00 94.69 113 LYS A O 1
ATOM 904 N N . LEU A 1 114 ? 2.493 5.193 9.606 1.00 93.81 114 LEU A N 1
ATOM 905 C CA . LEU A 1 114 ? 3.290 6.413 9.715 1.00 93.81 114 LEU A CA 1
ATOM 906 C C . LEU A 1 114 ? 3.257 7.243 8.434 1.00 93.81 114 LEU A C 1
ATOM 908 O O . LEU A 1 114 ? 3.119 8.459 8.509 1.00 93.81 114 LEU A O 1
ATOM 912 N N . GLU A 1 115 ? 3.389 6.608 7.267 1.00 92.31 115 GLU A N 1
ATOM 913 C CA . GLU A 1 115 ? 3.429 7.328 5.987 1.00 92.31 115 GLU A CA 1
ATOM 914 C C . GLU A 1 115 ? 2.029 7.530 5.406 1.00 92.31 115 GLU A C 1
ATOM 916 O O . GLU A 1 115 ? 1.730 8.598 4.879 1.00 92.31 115 GLU A O 1
ATOM 921 N N . PHE A 1 116 ? 1.167 6.515 5.500 1.00 92.81 116 PHE A N 1
ATOM 922 C CA . PHE A 1 116 ? -0.178 6.561 4.921 1.00 92.81 116 PHE A CA 1
ATOM 923 C C . PHE A 1 116 ? -1.276 6.963 5.915 1.00 92.81 116 PHE A C 1
ATOM 925 O O . PHE A 1 116 ? -2.416 7.169 5.506 1.00 92.81 116 PHE A O 1
ATOM 932 N N . GLY A 1 117 ? -0.947 7.104 7.203 1.00 92.38 117 GLY A N 1
ATOM 933 C CA . GLY A 1 117 ? -1.859 7.630 8.222 1.00 92.38 117 GLY A CA 1
ATOM 934 C C . GLY A 1 117 ? -3.031 6.714 8.585 1.00 92.38 117 GLY A C 1
ATOM 935 O O . GLY A 1 117 ? -4.023 7.190 9.137 1.00 92.38 117 GLY A O 1
ATOM 936 N N . ILE A 1 118 ? -2.951 5.412 8.289 1.00 94.56 118 ILE A N 1
ATOM 937 C CA . ILE A 1 118 ? -4.014 4.464 8.634 1.00 94.56 118 ILE A CA 1
ATOM 938 C C . ILE A 1 118 ? -3.891 4.080 10.119 1.00 94.56 118 ILE A C 1
ATOM 940 O O . ILE A 1 118 ? -2.845 3.584 10.550 1.00 94.56 118 ILE A O 1
ATOM 944 N N . PRO A 1 119 ? -4.939 4.282 10.938 1.00 94.56 119 PRO A N 1
ATOM 945 C CA . PRO A 1 119 ? -4.900 3.930 12.349 1.00 94.56 119 PRO A CA 1
ATOM 946 C C . PRO A 1 119 ? -4.841 2.412 12.530 1.00 94.56 119 PRO A C 1
ATOM 948 O O . PRO A 1 119 ? -5.476 1.663 11.792 1.00 94.56 119 PRO A O 1
ATOM 951 N N . GLN A 1 120 ? -4.153 1.959 13.581 1.00 94.00 120 GLN A N 1
ATOM 952 C CA . GLN A 1 120 ? -4.014 0.531 13.905 1.00 94.00 120 GLN A CA 1
ATOM 953 C C . GLN A 1 120 ? -5.365 -0.197 14.001 1.00 94.00 120 GLN A C 1
ATOM 955 O O . GLN A 1 120 ? -5.447 -1.365 13.647 1.00 94.00 120 GLN A O 1
ATOM 960 N N . SER A 1 121 ? -6.424 0.488 14.445 1.00 95.31 121 SER A N 1
ATOM 961 C CA . SER A 1 121 ? -7.777 -0.074 14.559 1.00 95.31 121 SER A CA 1
ATOM 962 C C . SER A 1 121 ? -8.408 -0.473 13.224 1.00 95.31 121 SER A C 1
ATOM 964 O O . SER A 1 121 ? -9.410 -1.180 13.226 1.00 95.31 121 SER A O 1
ATOM 966 N N . ARG A 1 122 ? -7.848 -0.020 12.096 1.00 95.12 122 ARG A N 1
ATOM 967 C CA . ARG A 1 122 ? -8.280 -0.384 10.742 1.00 95.12 122 ARG A CA 1
ATOM 968 C C . ARG A 1 122 ? -7.283 -1.281 10.016 1.00 95.12 122 ARG A C 1
ATOM 970 O O . ARG A 1 122 ? -7.450 -1.497 8.822 1.00 95.12 122 ARG A O 1
ATOM 977 N N . ILE A 1 123 ? -6.255 -1.777 10.708 1.00 95.94 123 ILE A N 1
ATOM 978 C CA . ILE A 1 123 ? -5.243 -2.653 10.116 1.00 95.94 123 ILE A CA 1
ATOM 979 C C . ILE A 1 123 ? -5.313 -4.031 10.767 1.00 95.94 123 ILE A C 1
ATOM 981 O O . ILE A 1 123 ? -4.998 -4.195 11.946 1.00 95.94 123 ILE A O 1
ATOM 985 N N . GLU A 1 124 ? -5.661 -5.026 9.964 1.00 95.19 124 GLU A N 1
ATOM 986 C CA . GLU A 1 124 ? -5.542 -6.443 10.284 1.00 95.19 124 GLU A CA 1
ATOM 987 C C . GLU A 1 124 ? -4.216 -6.976 9.721 1.00 95.19 124 GLU A C 1
ATOM 989 O O . GLU A 1 124 ? -3.838 -6.666 8.590 1.00 95.19 124 GLU A O 1
ATOM 994 N N . VAL A 1 125 ? -3.488 -7.781 10.497 1.00 94.25 125 VAL A N 1
ATOM 995 C CA . VAL A 1 125 ? -2.201 -8.356 10.079 1.00 94.25 125 VAL A CA 1
ATOM 996 C C . VAL A 1 125 ? -2.246 -9.872 10.211 1.00 94.25 125 VAL A C 1
ATOM 998 O O . VAL A 1 125 ? -2.459 -10.392 11.304 1.00 94.25 125 VAL A O 1
ATOM 1001 N N . ARG A 1 126 ? -1.967 -10.572 9.111 1.00 92.12 126 ARG A N 1
ATOM 1002 C CA . ARG A 1 126 ? -1.838 -12.029 9.025 1.00 92.12 126 ARG A CA 1
ATOM 1003 C C . ARG A 1 126 ? -0.391 -12.395 8.707 1.00 92.12 126 ARG A C 1
ATOM 1005 O O . ARG A 1 126 ? 0.126 -12.072 7.638 1.00 92.12 126 ARG A O 1
ATOM 1012 N N . ARG A 1 127 ? 0.279 -13.046 9.663 1.00 92.56 127 ARG A N 1
ATOM 1013 C CA . ARG A 1 127 ? 1.712 -13.398 9.603 1.00 92.56 127 ARG A CA 1
ATOM 1014 C C . ARG A 1 127 ? 1.938 -14.730 8.893 1.00 92.56 127 ARG A C 1
ATOM 1016 O O . ARG A 1 127 ? 2.505 -15.659 9.461 1.00 92.56 127 ARG A O 1
ATOM 1023 N N . GLU A 1 128 ? 1.458 -14.829 7.662 1.00 89.25 128 GLU A N 1
ATOM 1024 C CA . GLU A 1 128 ? 1.395 -16.083 6.913 1.00 89.25 128 GLU A CA 1
ATOM 1025 C C . GLU A 1 128 ? 1.869 -15.888 5.470 1.00 89.25 128 GLU A C 1
ATOM 1027 O O . GLU A 1 128 ? 1.853 -14.780 4.929 1.00 89.25 128 GLU A O 1
ATOM 1032 N N . TYR A 1 129 ? 2.311 -16.976 4.838 1.00 86.12 129 TYR A N 1
ATOM 1033 C CA . TYR A 1 129 ? 2.599 -16.978 3.406 1.00 86.12 129 TYR A CA 1
ATOM 1034 C C . TYR A 1 129 ? 1.303 -17.102 2.609 1.00 86.12 129 TYR A C 1
ATOM 1036 O O . TYR A 1 129 ? 0.376 -17.795 3.018 1.00 86.12 129 TYR A O 1
ATOM 1044 N N . PHE A 1 130 ? 1.268 -16.494 1.424 1.00 83.38 130 PHE A N 1
ATOM 1045 C CA . PHE A 1 130 ? 0.184 -16.739 0.480 1.00 83.38 130 PHE A CA 1
ATOM 1046 C C . PHE A 1 130 ? 0.277 -18.177 -0.048 1.00 83.38 130 PHE A C 1
ATOM 1048 O O . PHE A 1 130 ? 1.162 -18.505 -0.844 1.00 83.38 130 PHE A O 1
ATOM 1055 N N . ALA A 1 131 ? -0.608 -19.041 0.442 1.00 80.81 131 ALA A N 1
ATOM 1056 C CA . ALA A 1 131 ? -0.695 -20.443 0.061 1.00 80.81 131 ALA A CA 1
ATOM 1057 C C . ALA A 1 131 ? -1.792 -20.663 -0.998 1.00 80.81 131 ALA A C 1
ATOM 1059 O O . ALA A 1 131 ? -2.645 -19.807 -1.219 1.00 80.81 131 ALA A O 1
ATOM 1060 N N . ARG A 1 132 ? -1.741 -21.796 -1.714 1.00 68.88 132 ARG A N 1
ATOM 1061 C CA . ARG A 1 132 ? -2.653 -22.079 -2.847 1.00 68.88 132 ARG A CA 1
ATOM 1062 C C . ARG A 1 132 ? -4.113 -22.271 -2.432 1.00 68.88 132 ARG A C 1
ATOM 1064 O O . ARG A 1 132 ? -4.995 -22.163 -3.275 1.00 68.88 132 ARG A O 1
ATOM 1071 N N . ASP A 1 133 ? -4.333 -22.625 -1.180 1.00 72.50 133 ASP A N 1
ATOM 1072 C CA . ASP A 1 133 ? -5.623 -22.852 -0.538 1.00 72.50 133 ASP A CA 1
ATOM 1073 C C . ASP A 1 133 ? -6.238 -21.573 0.038 1.00 72.50 133 ASP A C 1
ATOM 1075 O O . ASP A 1 133 ? -7.429 -21.563 0.335 1.00 72.50 133 ASP A O 1
ATOM 1079 N N . LEU A 1 134 ? -5.463 -20.491 0.132 1.00 68.06 134 LEU A N 1
ATOM 1080 C CA . LEU A 1 134 ? -5.912 -19.235 0.714 1.00 68.06 134 LEU A CA 1
ATOM 1081 C C . LEU A 1 134 ? -6.811 -18.485 -0.280 1.00 68.06 134 LEU A C 1
ATOM 1083 O O . LEU A 1 134 ? -6.379 -18.047 -1.353 1.00 68.06 134 LEU A O 1
ATOM 1087 N N . SER A 1 135 ? -8.089 -18.357 0.066 1.00 70.56 135 SER A N 1
ATOM 1088 C CA . SER A 1 135 ? -9.099 -17.714 -0.770 1.00 70.56 135 SER A CA 1
ATOM 1089 C C . SER A 1 135 ? -9.117 -16.205 -0.535 1.00 70.56 135 SER A C 1
ATOM 1091 O O . SER A 1 135 ? -9.099 -15.731 0.599 1.00 70.56 135 SER A O 1
ATOM 1093 N N . MET A 1 136 ? -9.258 -15.414 -1.604 1.00 69.12 136 MET A N 1
ATOM 1094 C CA . MET A 1 136 ? -9.444 -13.959 -1.474 1.00 69.12 136 MET A CA 1
ATOM 1095 C C . MET A 1 136 ? -10.684 -13.606 -0.636 1.00 69.12 136 MET A C 1
ATOM 1097 O O . MET A 1 136 ? -10.713 -12.551 -0.010 1.00 69.12 136 MET A O 1
ATOM 1101 N N . ALA A 1 137 ? -11.689 -14.488 -0.578 1.00 67.31 137 ALA A N 1
ATOM 1102 C CA . ALA A 1 137 ? -12.866 -14.287 0.264 1.00 67.31 137 ALA A CA 1
ATOM 1103 C C . ALA A 1 137 ? -12.523 -14.332 1.764 1.00 67.31 137 ALA A C 1
ATOM 1105 O O . ALA A 1 137 ? -13.075 -13.561 2.542 1.00 67.31 137 ALA A O 1
ATOM 1106 N N . GLU A 1 138 ? -11.566 -15.168 2.169 1.00 69.31 138 GLU A N 1
ATOM 1107 C CA . GLU A 1 138 ? -11.109 -15.267 3.563 1.00 69.31 138 GLU A CA 1
ATOM 1108 C C . GLU A 1 138 ? -10.332 -14.019 4.000 1.00 69.31 138 GLU A C 1
ATOM 1110 O O . GLU A 1 138 ? -10.278 -13.707 5.189 1.00 69.31 138 GLU A O 1
ATOM 1115 N N . LEU A 1 139 ? -9.743 -13.293 3.044 1.00 67.50 139 LEU A N 1
ATOM 1116 C CA . LEU A 1 139 ? -9.027 -12.033 3.267 1.00 67.50 139 LEU A CA 1
ATOM 1117 C C . LEU A 1 139 ? -9.947 -10.802 3.305 1.00 67.50 139 LEU A C 1
ATOM 1119 O O . LEU A 1 139 ? -9.508 -9.738 3.735 1.00 67.50 139 LEU A O 1
ATOM 1123 N N . LEU A 1 140 ? -11.196 -10.931 2.846 1.00 63.59 140 LEU A N 1
ATOM 1124 C CA . LEU A 1 140 ? -12.199 -9.856 2.829 1.00 63.59 140 LEU A CA 1
ATOM 1125 C C . LEU A 1 140 ? -13.219 -9.962 3.978 1.00 63.59 140 LEU A C 1
ATOM 1127 O O . LEU A 1 140 ? -13.975 -9.019 4.202 1.00 63.59 140 LEU A O 1
ATOM 1131 N N . HIS A 1 141 ? -13.246 -11.090 4.695 1.00 56.34 141 HIS A N 1
ATOM 1132 C CA . HIS A 1 141 ? -14.208 -11.394 5.764 1.00 56.34 141 HIS A CA 1
ATOM 1133 C C . HIS A 1 141 ? -13.548 -11.700 7.124 1.00 56.34 141 HIS A C 1
ATOM 1135 O O . HIS A 1 141 ? -14.083 -12.498 7.893 1.00 56.34 141 HIS A O 1
ATOM 1141 N N . GLY A 1 142 ? -12.391 -11.089 7.403 1.00 48.56 142 GLY A N 1
ATOM 1142 C CA . GLY A 1 142 ? -11.765 -11.089 8.734 1.00 48.56 142 GLY A CA 1
ATOM 1143 C C . GLY A 1 142 ? -12.497 -10.201 9.733 1.00 48.56 142 GLY A C 1
ATOM 1144 O O . GLY A 1 142 ? -12.920 -9.095 9.325 1.00 48.56 142 GLY A O 1
#

Nearest PDB structures (foldseek):
  1jqe-assembly1_A  TM=4.508E-01  e=9.326E-02  Homo sapiens
  8ipy-assembly1_w  TM=2.518E-01  e=3.752E+00  Homo sapiens
  8fl4-assembly1_NC  TM=2.654E-01  e=4.542E+00  Homo sapiens

Radius of gyration: 21.9 Å; Cα contacts (8 Å, |Δi|>4): 113; chains: 1; bounding box: 31×49×69 Å

Solvent-accessible surface area (backbone atoms only — not comparable to full-atom values): 9292 Å² total; per-residue (Å²): 141,80,83,94,84,78,82,88,82,83,84,77,87,85,54,97,88,56,78,87,74,78,78,60,90,71,69,80,85,66,81,86,83,83,79,69,99,51,96,73,70,70,53,67,82,64,48,65,56,58,59,50,51,51,52,50,51,26,51,50,61,42,69,37,65,63,47,76,47,69,75,66,67,77,55,93,84,47,56,65,64,52,48,38,54,50,58,18,55,75,71,39,95,70,84,51,37,34,34,38,36,22,68,76,43,66,65,41,51,49,42,40,40,70,76,67,64,46,57,71,93,39,52,46,80,41,72,41,77,95,49,96,83,65,50,73,66,65,68,73,68,117

Organism: NCBI:txid412755

pLDDT: mean 77.97, std 17.35, range [40.03, 95.94]

Foldseek 3Di:
DDDDDDDDDDDDDDDVPDPDDDPPPPPDPDDDDDQDPDLDGPCCVVPCPVVVVLVVLLVCLLPDQEEEAAADQCDPSPPSVLVSLQSSLVPHPDAHQYEYEALPCPRVVCCCCPVNVHDPVRYHYHNDHDDPPDDVVVRVPD